Protein AF-A0A951K794-F1 (afdb_monomer_lite)

Radius of gyration: 13.42 Å; chains: 1; bounding box: 31×30×39 Å

Foldseek 3Di:
DDWAWADAPNHIDTHDLVNLCVQQDDPPSVLLVLLRVVRVVVQCVQCVPDHYHLQQKAKEAQDPGPSVVSNNCVRRVCVVNVRYYYDPDDDPDDADDDVVGGSKMWMHGDPDIDIDGDDPPPPD

Sequence (124 aa):
MTTLVVLDQGESISISFDDLLKYHGRSSIAGVAHAFKAMERAFPLLSPGGPPERYDITVESGFPGGGARDAFEMVTRAVTGDRYRLASEPARVEAPEAPGGHFFFRLGYRETVVELVARAGLVP

Structure (mmCIF, N/CA/C/O backbone):
data_AF-A0A951K794-F1
#
_entry.id   AF-A0A951K794-F1
#
loop_
_atom_site.group_PDB
_atom_site.id
_atom_site.type_symbol
_atom_site.label_atom_id
_atom_site.label_alt_id
_atom_site.label_comp_id
_atom_site.label_asym_id
_atom_site.label_entity_id
_atom_site.label_seq_id
_atom_site.pdbx_PDB_ins_code
_atom_site.Cartn_x
_atom_site.Cartn_y
_atom_site.Cartn_z
_atom_site.occupancy
_atom_site.B_iso_or_equiv
_atom_site.auth_seq_id
_atom_site.auth_comp_id
_atom_site.auth_asym_id
_atom_site.auth_atom_id
_atom_site.pdbx_PDB_model_num
ATOM 1 N N . MET A 1 1 ? -13.416 15.155 -2.980 1.00 61.69 1 MET A N 1
ATOM 2 C CA . MET A 1 1 ? -12.192 14.404 -3.341 1.00 61.69 1 MET A CA 1
ATOM 3 C C . MET A 1 1 ? -12.287 13.032 -2.693 1.00 61.69 1 MET A C 1
ATOM 5 O O . MET A 1 1 ? -12.785 12.968 -1.577 1.00 61.69 1 MET A O 1
ATOM 9 N N . THR A 1 2 ? -11.902 11.960 -3.386 1.00 90.06 2 THR A N 1
ATOM 10 C CA . THR A 1 2 ? -11.978 10.588 -2.849 1.00 90.06 2 THR A CA 1
ATOM 11 C C . THR A 1 2 ? -10.864 10.353 -1.830 1.00 90.06 2 THR A C 1
ATOM 13 O O . THR A 1 2 ? -9.732 10.779 -2.058 1.00 90.06 2 THR A O 1
ATOM 16 N N . THR A 1 3 ? -11.172 9.673 -0.727 1.00 97.06 3 THR A N 1
ATOM 17 C CA . THR A 1 3 ? -10.205 9.266 0.300 1.00 97.06 3 THR A CA 1
ATOM 18 C C . THR A 1 3 ? -10.259 7.758 0.515 1.00 97.06 3 THR A C 1
ATOM 20 O O . THR A 1 3 ? -11.274 7.113 0.247 1.00 97.06 3 THR A O 1
ATOM 23 N N . LEU A 1 4 ? -9.150 7.194 0.987 1.00 98.44 4 LEU A N 1
ATOM 24 C CA . LEU A 1 4 ? -9.097 5.839 1.521 1.00 98.44 4 LEU A CA 1
ATOM 25 C C . LEU A 1 4 ? -9.452 5.904 3.002 1.00 98.44 4 LEU A C 1
ATOM 27 O O . LEU A 1 4 ? -8.898 6.733 3.723 1.00 98.44 4 LEU A O 1
ATOM 31 N N . VAL A 1 5 ? -10.355 5.037 3.447 1.00 98.56 5 VAL A N 1
ATOM 32 C CA . VAL A 1 5 ? -10.723 4.931 4.859 1.00 98.56 5 VAL A CA 1
ATOM 33 C C . VAL A 1 5 ? -10.253 3.581 5.380 1.00 98.56 5 VAL A C 1
ATOM 35 O O . VAL A 1 5 ? -10.514 2.554 4.751 1.00 98.56 5 VAL A O 1
ATOM 38 N N . VAL A 1 6 ? -9.560 3.598 6.514 1.00 98.75 6 VAL A N 1
ATOM 39 C CA . VAL A 1 6 ? -9.125 2.418 7.273 1.00 98.75 6 VAL A CA 1
ATOM 40 C C . VAL A 1 6 ? -9.419 2.640 8.751 1.00 98.75 6 VAL A C 1
ATOM 42 O O . VAL A 1 6 ? -9.573 3.783 9.186 1.00 98.75 6 VAL A O 1
ATOM 45 N N . LEU A 1 7 ? -9.480 1.557 9.517 1.00 98.81 7 LEU A N 1
ATOM 46 C CA . LEU A 1 7 ? -9.479 1.628 10.972 1.00 98.81 7 LEU A CA 1
ATOM 47 C C . LEU A 1 7 ? -8.039 1.566 11.499 1.00 98.81 7 LEU A C 1
ATOM 49 O O . LEU A 1 7 ? -7.164 0.940 10.892 1.00 98.81 7 LEU A O 1
ATOM 53 N N . ASP A 1 8 ? -7.803 2.257 12.607 1.00 98.31 8 ASP A N 1
ATOM 54 C CA . ASP A 1 8 ? -6.616 2.163 13.450 1.00 98.31 8 ASP A CA 1
ATOM 55 C C . ASP A 1 8 ? -7.104 1.899 14.875 1.00 98.31 8 ASP A C 1
ATOM 57 O O . ASP A 1 8 ? -7.498 2.825 15.583 1.00 98.31 8 ASP A O 1
ATOM 61 N N . GLN A 1 9 ? -7.146 0.621 15.263 1.00 97.38 9 GLN A N 1
ATOM 62 C CA . GLN A 1 9 ? -7.642 0.192 16.579 1.00 97.38 9 GLN A CA 1
ATOM 63 C C . GLN A 1 9 ? -9.096 0.634 16.833 1.00 97.38 9 GLN A C 1
ATOM 65 O O . GLN A 1 9 ? -9.440 1.155 17.892 1.00 97.38 9 GLN A O 1
ATOM 70 N N . GLY A 1 10 ? -9.956 0.431 15.838 1.00 98.00 10 GLY A N 1
ATOM 71 C CA . GLY A 1 10 ? -11.374 0.783 15.855 1.00 98.00 10 GLY A CA 1
ATOM 72 C C . GLY A 1 10 ? -11.679 2.226 15.450 1.00 98.00 10 GLY A C 1
ATOM 73 O O . GLY A 1 10 ? -12.826 2.517 15.113 1.00 98.00 10 GLY A O 1
ATOM 74 N N . GLU A 1 11 ? -10.683 3.113 15.414 1.00 98.38 11 GLU A N 1
ATOM 75 C CA . GLU A 1 11 ? -10.871 4.519 15.052 1.00 98.38 11 GLU A CA 1
ATOM 76 C C . GLU A 1 11 ? -10.680 4.749 13.552 1.00 98.38 11 GLU A C 1
ATOM 78 O O . GLU A 1 11 ? -9.714 4.291 12.943 1.00 98.38 11 GLU A O 1
ATOM 83 N N . SER A 1 12 ? -11.600 5.485 12.933 1.00 98.19 12 SER A N 1
ATOM 84 C CA . SER A 1 12 ? -11.572 5.726 11.489 1.00 98.19 12 SER A CA 1
ATOM 85 C C . SER A 1 12 ? -10.551 6.801 11.109 1.00 98.19 12 SER A C 1
ATOM 87 O O . SER A 1 12 ? -10.643 7.945 11.555 1.00 98.19 12 SER A O 1
ATOM 89 N N . ILE A 1 13 ? -9.658 6.480 10.172 1.00 98.06 13 ILE A N 1
ATOM 90 C CA . ILE A 1 13 ? -8.721 7.425 9.555 1.00 98.06 13 ILE A CA 1
ATOM 91 C C . ILE A 1 13 ? -9.045 7.556 8.066 1.00 98.06 13 ILE A C 1
ATOM 93 O O . ILE A 1 13 ? -9.135 6.566 7.344 1.00 98.06 13 ILE A O 1
ATOM 97 N N . SER A 1 14 ? -9.188 8.797 7.599 1.00 98.38 14 SER A N 1
ATOM 98 C CA . SER A 1 14 ? -9.390 9.134 6.187 1.00 98.38 14 SER A CA 1
ATOM 99 C C . SER A 1 14 ? -8.101 9.711 5.602 1.00 98.38 14 SER A C 1
ATOM 101 O O . SER A 1 14 ? -7.574 10.692 6.123 1.00 98.38 14 SER A O 1
ATOM 103 N N . ILE A 1 15 ? -7.599 9.110 4.523 1.00 98.62 15 ILE A N 1
ATOM 104 C CA . ILE A 1 15 ? -6.319 9.453 3.893 1.00 98.62 15 ILE A CA 1
ATOM 105 C C . ILE A 1 15 ? -6.572 9.851 2.441 1.00 98.62 15 ILE A C 1
ATOM 107 O O . ILE A 1 15 ? -7.089 9.064 1.641 1.00 98.62 15 ILE A O 1
ATOM 111 N N . SER A 1 16 ? -6.221 11.085 2.085 1.00 98.25 16 SER A N 1
ATOM 112 C CA . SER A 1 16 ? -6.330 11.568 0.708 1.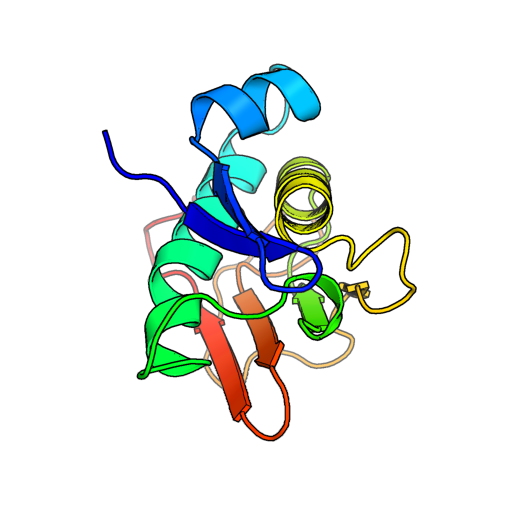00 98.25 16 SER A CA 1
ATOM 113 C C . SER A 1 16 ? -5.086 11.237 -0.117 1.00 98.25 16 SER A C 1
ATOM 115 O O . SER A 1 16 ? -4.022 10.924 0.415 1.00 98.25 16 SER A O 1
ATOM 117 N N . PHE A 1 17 ? -5.201 11.357 -1.441 1.00 97.62 17 PHE A N 1
ATOM 118 C CA . PHE A 1 17 ? -4.036 11.261 -2.321 1.00 97.62 17 PHE A CA 1
ATOM 119 C C . PHE A 1 17 ? -2.983 12.337 -2.007 1.00 97.62 17 PHE A C 1
ATOM 121 O O . PHE A 1 17 ? -1.792 12.041 -2.011 1.00 97.62 17 PHE A O 1
ATOM 128 N N . ASP A 1 18 ? -3.404 13.556 -1.655 1.00 97.38 18 ASP A N 1
ATOM 129 C CA . ASP A 1 18 ? -2.481 14.630 -1.275 1.00 97.38 18 ASP A CA 1
ATOM 130 C C . ASP A 1 18 ? -1.717 14.300 0.011 1.00 97.38 18 ASP A C 1
ATOM 132 O O . ASP A 1 18 ? -0.553 14.672 0.148 1.00 97.38 18 ASP A O 1
ATOM 136 N N . ASP A 1 19 ? -2.331 13.568 0.943 1.00 98.31 19 ASP A N 1
ATOM 137 C CA . ASP A 1 19 ? -1.642 13.106 2.149 1.00 98.31 19 ASP A CA 1
ATOM 138 C C . ASP A 1 19 ? -0.573 12.061 1.813 1.00 98.31 19 ASP A C 1
ATOM 140 O O . ASP A 1 19 ? 0.538 12.146 2.340 1.00 98.31 19 ASP A O 1
ATOM 144 N N . LEU A 1 20 ? -0.844 11.160 0.858 1.00 98.25 20 LEU A N 1
ATOM 145 C CA . LEU A 1 20 ? 0.175 10.240 0.340 1.00 98.25 20 LEU A CA 1
ATOM 146 C C . LEU A 1 20 ? 1.341 10.987 -0.318 1.00 98.25 20 LEU A C 1
ATOM 148 O O . LEU A 1 20 ? 2.498 10.621 -0.119 1.00 98.25 20 LEU A O 1
ATOM 152 N N . LEU A 1 21 ? 1.059 12.056 -1.072 1.00 97.50 21 LEU A N 1
ATOM 153 C CA . LEU A 1 21 ? 2.101 12.890 -1.676 1.00 97.50 21 LEU A CA 1
ATOM 154 C C . LEU A 1 21 ? 2.939 13.629 -0.627 1.00 97.50 21 LEU A C 1
ATOM 156 O O . LEU A 1 21 ? 4.144 13.785 -0.820 1.00 97.50 21 LEU A O 1
ATOM 160 N N . LYS A 1 22 ? 2.333 14.074 0.483 1.00 97.81 22 LYS A N 1
ATOM 161 C CA . LYS A 1 22 ? 3.072 14.684 1.603 1.00 97.81 22 LYS A CA 1
ATOM 162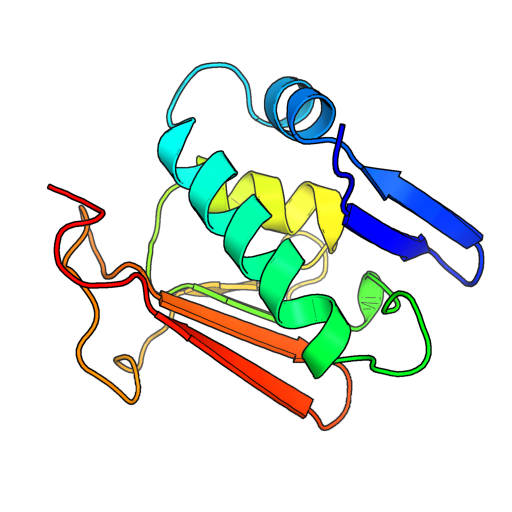 C C . LYS A 1 22 ? 4.016 13.683 2.270 1.00 97.81 22 LYS A C 1
ATOM 164 O O . LYS A 1 22 ? 5.108 14.078 2.659 1.00 97.81 22 LYS A O 1
ATOM 169 N N . TYR A 1 23 ? 3.605 12.421 2.396 1.00 98.31 23 TYR A N 1
ATOM 170 C CA . TYR A 1 23 ? 4.432 11.364 2.984 1.00 98.31 23 TYR A CA 1
ATOM 171 C C . TYR A 1 23 ? 5.560 10.909 2.049 1.00 98.31 23 TYR A C 1
ATOM 173 O O . TYR A 1 23 ? 6.707 10.830 2.476 1.00 98.31 23 TYR A O 1
ATOM 181 N N . HIS A 1 24 ? 5.253 10.646 0.775 1.00 97.94 24 HIS A N 1
ATOM 182 C CA . HIS A 1 24 ? 6.225 10.119 -0.189 1.00 97.94 24 HIS A CA 1
ATOM 183 C C . HIS A 1 24 ? 7.190 11.186 -0.732 1.00 97.94 24 HIS A C 1
ATOM 185 O O . HIS A 1 24 ? 8.378 10.935 -0.928 1.00 97.94 24 HIS A O 1
ATOM 191 N N . GLY A 1 25 ? 6.677 12.385 -1.017 1.00 94.81 25 GLY A N 1
ATOM 192 C CA . GLY A 1 25 ? 7.375 13.403 -1.795 1.00 94.81 25 GLY A CA 1
ATOM 193 C C . GLY A 1 25 ? 6.975 13.412 -3.277 1.00 94.81 25 GLY A C 1
ATOM 194 O O . GLY A 1 25 ? 5.964 12.846 -3.689 1.00 94.81 25 GLY A O 1
ATOM 195 N N . ARG A 1 26 ? 7.745 14.146 -4.094 1.00 89.50 26 ARG A N 1
ATOM 196 C CA . ARG A 1 26 ? 7.356 14.508 -5.476 1.00 89.50 26 ARG A CA 1
ATOM 197 C C . ARG A 1 26 ? 7.977 13.644 -6.577 1.00 89.50 26 ARG A C 1
ATOM 199 O O . ARG A 1 26 ? 7.704 13.885 -7.751 1.00 89.50 26 ARG A O 1
ATOM 206 N N . SER A 1 27 ? 8.822 12.677 -6.237 1.00 90.00 27 SER A N 1
ATOM 207 C CA . SER A 1 27 ? 9.320 11.682 -7.193 1.00 90.00 27 SER A CA 1
ATOM 208 C C . SER A 1 27 ? 8.336 10.512 -7.292 1.00 90.00 27 SER A C 1
ATOM 210 O O . SER A 1 27 ? 7.434 10.395 -6.475 1.00 90.00 27 SER A O 1
ATOM 212 N N . SER A 1 28 ? 8.453 9.680 -8.333 1.00 86.12 28 SER A N 1
ATOM 213 C CA . SER A 1 28 ? 7.742 8.390 -8.444 1.00 86.12 28 SER A CA 1
ATOM 214 C C . SER A 1 28 ? 6.223 8.414 -8.169 1.00 86.12 28 SER A C 1
ATOM 216 O O . SER A 1 28 ? 5.640 7.399 -7.782 1.00 86.12 28 SER A O 1
ATOM 218 N N . ILE A 1 29 ? 5.560 9.546 -8.440 1.00 94.06 29 ILE A N 1
ATOM 219 C CA . ILE A 1 29 ? 4.133 9.789 -8.152 1.00 94.06 29 ILE A CA 1
ATOM 220 C C . ILE A 1 29 ? 3.226 8.764 -8.842 1.00 94.06 29 ILE A C 1
ATOM 222 O O . ILE A 1 29 ? 2.182 8.394 -8.306 1.00 94.06 29 ILE A O 1
ATOM 226 N N . ALA A 1 30 ? 3.639 8.254 -10.005 1.00 92.06 30 ALA A N 1
ATOM 227 C CA . ALA A 1 30 ? 2.922 7.187 -10.690 1.00 92.06 30 ALA A CA 1
ATOM 228 C C . ALA A 1 30 ? 2.742 5.950 -9.790 1.00 92.06 30 ALA A C 1
ATOM 230 O O . ALA A 1 30 ? 1.652 5.385 -9.756 1.00 92.06 30 ALA A O 1
ATOM 231 N N . GLY A 1 31 ? 3.757 5.564 -9.008 1.00 94.81 31 GLY A N 1
ATOM 232 C CA . GLY A 1 31 ? 3.654 4.453 -8.057 1.00 94.81 31 GLY A CA 1
ATOM 233 C C . GLY A 1 31 ? 2.645 4.727 -6.941 1.00 94.81 31 GLY A C 1
ATOM 234 O O . GLY A 1 31 ? 1.823 3.864 -6.636 1.00 94.81 31 GLY A O 1
ATOM 235 N N . VAL A 1 32 ? 2.643 5.953 -6.402 1.00 97.50 32 VAL A N 1
ATOM 236 C CA . VAL A 1 32 ? 1.666 6.398 -5.391 1.00 97.50 32 VAL A CA 1
ATOM 237 C C . VAL A 1 32 ? 0.243 6.293 -5.945 1.00 97.50 32 VAL A C 1
ATOM 239 O O . VAL A 1 32 ? -0.650 5.762 -5.287 1.00 97.50 32 VAL A O 1
ATOM 242 N N . ALA A 1 33 ? 0.030 6.750 -7.183 1.00 95.88 33 ALA A N 1
ATOM 243 C CA . ALA A 1 33 ? -1.276 6.711 -7.838 1.00 95.88 33 ALA A CA 1
ATOM 244 C C . ALA A 1 33 ? -1.775 5.276 -8.066 1.00 95.88 33 ALA A C 1
ATOM 246 O O . ALA A 1 33 ? -2.947 4.990 -7.813 1.00 95.88 33 ALA A O 1
ATOM 247 N N . HIS A 1 34 ? -0.893 4.364 -8.489 1.00 96.31 34 HIS A N 1
ATOM 248 C CA . HIS A 1 34 ? -1.241 2.955 -8.677 1.00 96.31 34 HIS A CA 1
ATOM 249 C C . HIS A 1 34 ? -1.626 2.282 -7.357 1.00 96.31 34 HIS A C 1
ATOM 251 O O . HIS A 1 34 ? -2.662 1.625 -7.300 1.00 96.31 34 HIS A O 1
ATOM 257 N N . ALA A 1 35 ? -0.858 2.493 -6.286 1.00 97.88 35 ALA A N 1
ATOM 258 C CA . ALA A 1 35 ? -1.183 1.944 -4.971 1.00 97.88 35 ALA A CA 1
ATOM 259 C C . ALA A 1 35 ? -2.481 2.540 -4.395 1.00 97.88 35 ALA A C 1
ATOM 261 O O . ALA A 1 35 ? -3.321 1.798 -3.885 1.00 97.88 35 ALA A O 1
ATOM 262 N N . PHE A 1 36 ? -2.704 3.853 -4.544 1.00 98.19 36 PHE A N 1
ATOM 263 C CA . PHE A 1 36 ? -3.960 4.497 -4.144 1.00 98.19 36 PHE A CA 1
ATOM 264 C C . PHE A 1 36 ? -5.161 3.861 -4.852 1.00 98.19 36 PHE A C 1
ATOM 266 O O . PHE A 1 36 ? -6.139 3.489 -4.206 1.00 98.19 36 PHE A O 1
ATOM 273 N N . LYS A 1 37 ? -5.079 3.683 -6.177 1.00 97.81 37 LYS A N 1
ATOM 274 C CA . LYS A 1 37 ? -6.152 3.053 -6.955 1.00 97.81 37 LYS A CA 1
ATOM 275 C C . LYS A 1 37 ? -6.308 1.566 -6.662 1.00 97.81 37 LYS A C 1
ATOM 277 O O . LYS A 1 37 ? -7.438 1.088 -6.650 1.00 97.81 37 LYS A O 1
ATOM 282 N N . ALA A 1 38 ? -5.223 0.853 -6.371 1.00 98.00 38 ALA A N 1
ATOM 283 C CA . ALA A 1 38 ? -5.296 -0.531 -5.926 1.00 98.00 38 ALA A CA 1
ATOM 284 C C . ALA A 1 38 ? -6.097 -0.642 -4.618 1.00 98.00 38 ALA A C 1
ATOM 286 O O . ALA A 1 38 ? -7.060 -1.400 -4.564 1.00 98.00 38 ALA A O 1
ATOM 287 N N . MET A 1 39 ? -5.777 0.172 -3.607 1.00 98.56 39 MET A N 1
ATOM 288 C CA . MET A 1 39 ? -6.498 0.195 -2.326 1.00 98.56 39 MET A CA 1
ATOM 289 C C . MET A 1 3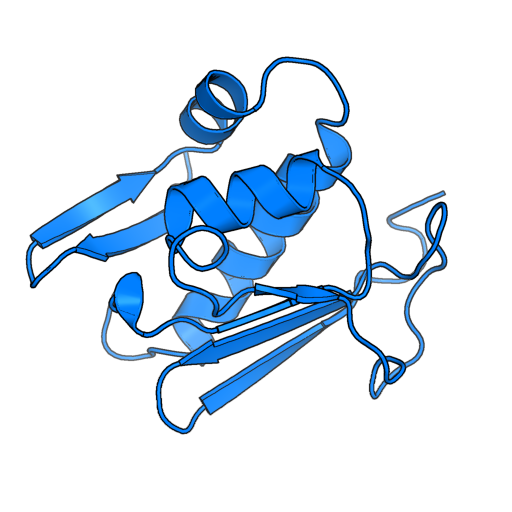9 ? -7.958 0.644 -2.475 1.00 98.56 39 MET A C 1
ATOM 291 O O . MET A 1 39 ? -8.847 -0.001 -1.924 1.00 98.56 39 MET A O 1
ATOM 295 N N . GLU A 1 40 ? -8.222 1.680 -3.283 1.00 98.19 40 GLU A N 1
ATOM 296 C CA . GLU A 1 40 ? -9.580 2.179 -3.573 1.00 98.19 40 GLU A CA 1
ATOM 297 C C . GLU A 1 40 ? -10.488 1.064 -4.118 1.00 98.19 40 GLU A C 1
ATOM 299 O O . GLU A 1 40 ? -11.677 1.016 -3.811 1.00 98.19 40 GLU A O 1
ATOM 304 N N . ARG A 1 41 ? -9.928 0.150 -4.920 1.00 98.00 41 ARG A N 1
ATOM 305 C CA . ARG A 1 41 ? -10.658 -0.988 -5.492 1.00 98.00 41 ARG A CA 1
ATOM 306 C C . ARG A 1 41 ? -10.656 -2.225 -4.599 1.00 98.00 41 ARG A C 1
ATOM 308 O O . ARG A 1 41 ? -11.636 -2.963 -4.613 1.00 98.00 41 ARG A O 1
ATOM 315 N N . ALA A 1 42 ? -9.590 -2.454 -3.839 1.00 98.38 42 ALA A N 1
ATOM 316 C CA . ALA A 1 42 ? -9.437 -3.640 -3.005 1.00 98.38 42 ALA A CA 1
ATOM 317 C C . ALA A 1 42 ? -10.283 -3.583 -1.732 1.00 98.38 42 ALA A C 1
ATOM 319 O O . ALA A 1 42 ? -10.898 -4.581 -1.373 1.00 98.38 42 ALA A O 1
ATOM 320 N N . PHE A 1 43 ? -10.329 -2.440 -1.040 1.00 98.50 43 PHE A N 1
ATOM 321 C CA . PHE A 1 43 ? -10.933 -2.364 0.296 1.00 98.50 43 PHE A CA 1
ATOM 322 C C . PHE A 1 43 ? -12.408 -2.786 0.338 1.00 98.50 43 PHE A C 1
ATOM 324 O O . PHE A 1 43 ? -12.737 -3.590 1.208 1.00 98.50 43 PHE A O 1
ATOM 331 N N . PRO A 1 44 ? -13.280 -2.381 -0.608 1.00 97.94 44 PRO A N 1
ATOM 332 C CA . PRO A 1 44 ? -14.668 -2.851 -0.621 1.00 97.94 44 PRO A CA 1
ATOM 333 C C . PRO A 1 44 ? -14.817 -4.360 -0.866 1.00 97.94 44 PRO A C 1
ATOM 335 O O . PRO A 1 44 ? -15.819 -4.949 -0.476 1.00 97.94 44 PRO A O 1
ATOM 338 N N . LEU A 1 45 ? -13.837 -4.988 -1.524 1.00 98.38 45 LEU A N 1
ATOM 339 C CA . LEU A 1 45 ? -13.824 -6.430 -1.788 1.00 98.38 45 LEU A CA 1
ATOM 340 C C . LEU A 1 45 ? -13.254 -7.213 -0.598 1.00 98.38 45 LEU A C 1
ATOM 342 O O . LEU A 1 45 ? -13.704 -8.317 -0.309 1.00 98.38 45 LEU A O 1
ATOM 346 N N . LEU A 1 46 ? -12.275 -6.632 0.096 1.00 98.38 46 LEU A N 1
ATOM 347 C CA . LEU A 1 46 ? -11.649 -7.203 1.287 1.00 98.38 46 LEU A CA 1
ATOM 348 C C . LEU A 1 46 ? -12.548 -7.106 2.521 1.00 98.38 46 LEU A C 1
ATOM 350 O O . LEU A 1 46 ? -12.606 -8.041 3.314 1.00 98.38 46 LEU A O 1
ATOM 354 N N . SER A 1 47 ? -13.249 -5.984 2.675 1.00 98.06 47 SER A N 1
ATOM 355 C CA . SER A 1 47 ? -14.115 -5.699 3.816 1.00 98.06 47 SER A CA 1
ATOM 356 C C . SER A 1 47 ? -15.433 -5.061 3.345 1.00 98.06 47 SER A C 1
ATOM 358 O O . SER A 1 47 ? -15.598 -3.842 3.391 1.00 98.06 47 SER A O 1
ATOM 360 N N . PRO A 1 48 ? -16.413 -5.866 2.890 1.00 96.38 48 PRO A N 1
ATOM 361 C CA . PRO A 1 48 ? -17.684 -5.350 2.365 1.00 96.38 48 PRO A CA 1
ATOM 362 C C . PRO A 1 48 ? -18.546 -4.610 3.401 1.00 96.38 48 PRO A C 1
ATOM 364 O O . PRO A 1 48 ? -19.423 -3.833 3.033 1.00 96.38 48 PRO A O 1
ATOM 367 N N . GLY A 1 49 ? -18.321 -4.865 4.695 1.00 95.19 49 GLY A N 1
ATOM 368 C CA . GLY A 1 49 ? -19.091 -4.284 5.800 1.00 95.19 49 GLY A CA 1
ATOM 369 C C . GLY A 1 49 ? -18.575 -2.937 6.314 1.00 95.19 49 GLY A C 1
ATOM 370 O O . GLY A 1 49 ? -19.217 -2.344 7.176 1.00 95.19 49 GLY A O 1
ATOM 371 N N . GLY A 1 50 ? -17.429 -2.454 5.825 1.00 96.94 50 GLY A N 1
ATOM 372 C CA . GLY A 1 50 ? -16.830 -1.201 6.285 1.00 96.94 50 GLY A CA 1
ATOM 373 C C . GLY A 1 50 ? -15.314 -1.141 6.079 1.00 96.94 50 GLY A C 1
ATOM 374 O O . GLY A 1 50 ? -14.733 -2.066 5.512 1.00 96.94 50 GLY A O 1
ATOM 375 N N . PRO A 1 51 ? -14.653 -0.066 6.534 1.00 98.25 51 PRO A N 1
ATOM 376 C CA . PRO A 1 51 ? -13.207 0.087 6.404 1.00 98.25 51 PRO A CA 1
ATOM 377 C C . PRO A 1 51 ? -12.434 -1.081 7.044 1.00 98.25 51 PRO A C 1
ATOM 379 O O . PRO A 1 51 ? -12.796 -1.509 8.141 1.00 98.25 51 PRO A O 1
ATOM 382 N N . PRO A 1 52 ? -11.375 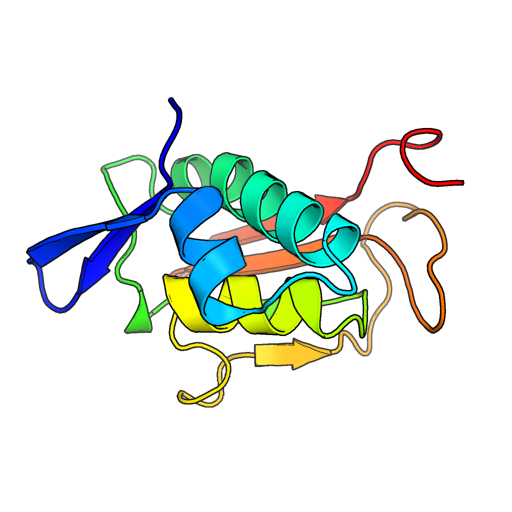-1.605 6.399 1.00 98.56 52 PRO A N 1
ATOM 383 C CA . PRO A 1 52 ? -10.535 -2.636 7.001 1.00 98.56 52 PRO A CA 1
ATOM 384 C C . PRO A 1 52 ? -9.652 -2.062 8.120 1.00 98.56 52 PRO A C 1
ATOM 386 O O . PRO A 1 52 ? -9.238 -0.903 8.066 1.00 98.56 52 PRO A O 1
ATOM 389 N N . GLU A 1 53 ? -9.309 -2.899 9.101 1.00 98.62 53 GLU A N 1
ATOM 390 C CA . GLU A 1 53 ? -8.265 -2.600 10.092 1.00 98.62 53 GLU A CA 1
ATOM 391 C C . GLU A 1 53 ? -6.889 -2.588 9.437 1.00 98.62 53 GLU A C 1
ATOM 393 O O . GLU A 1 53 ? -6.457 -3.587 8.855 1.00 98.62 53 GLU A O 1
ATOM 398 N N . ARG A 1 54 ? -6.178 -1.461 9.536 1.00 98.56 54 ARG A N 1
ATOM 399 C CA . ARG A 1 54 ? -4.922 -1.266 8.802 1.00 98.56 54 ARG A CA 1
ATOM 400 C C . ARG A 1 54 ? -3.854 -2.290 9.197 1.00 98.56 54 ARG A C 1
ATOM 402 O O . ARG A 1 54 ? -3.130 -2.783 8.333 1.00 98.56 54 ARG A O 1
ATOM 409 N N . TYR A 1 55 ? -3.796 -2.662 10.477 1.00 98.31 55 TYR A N 1
ATOM 410 C CA . TYR A 1 55 ? -2.797 -3.596 11.011 1.00 98.31 55 TYR A CA 1
ATOM 411 C C . TYR A 1 55 ? -3.022 -5.060 10.615 1.00 98.31 55 TYR A C 1
ATOM 413 O O . TYR A 1 55 ? -2.115 -5.871 10.784 1.00 98.31 55 TYR A O 1
ATOM 421 N N . ASP A 1 56 ? -4.162 -5.377 10.002 1.00 98.56 56 ASP A N 1
ATOM 422 C CA . ASP A 1 56 ? -4.486 -6.729 9.535 1.00 98.56 56 ASP A CA 1
ATOM 423 C C . ASP A 1 56 ? -4.299 -6.889 8.014 1.00 98.56 56 ASP A C 1
ATOM 425 O O . ASP A 1 56 ? -4.479 -7.980 7.470 1.00 98.56 56 ASP A O 1
ATOM 429 N N . ILE A 1 57 ? -3.959 -5.811 7.295 1.00 98.81 57 ILE A N 1
ATOM 430 C CA . ILE A 1 57 ? -3.808 -5.834 5.833 1.00 98.81 57 ILE A CA 1
ATOM 431 C C . ILE A 1 57 ? -2.437 -6.393 5.438 1.00 98.81 57 ILE A C 1
ATOM 433 O O . ILE A 1 57 ? -1.406 -5.906 5.887 1.00 98.81 57 ILE A O 1
ATOM 437 N N . THR A 1 58 ? -2.381 -7.369 4.542 1.00 98.88 58 THR A N 1
ATOM 438 C CA . THR A 1 58 ? -1.114 -7.802 3.931 1.00 98.88 58 THR A CA 1
ATOM 439 C C . THR A 1 58 ? -0.982 -7.244 2.524 1.00 98.88 58 THR A C 1
ATOM 441 O O . THR A 1 58 ? -1.982 -7.001 1.847 1.00 98.88 58 THR A O 1
ATOM 444 N N . VAL A 1 59 ? 0.254 -7.012 2.085 1.00 98.81 59 VAL A N 1
ATOM 445 C CA . VAL A 1 59 ? 0.553 -6.489 0.750 1.00 98.81 59 VAL A CA 1
ATOM 446 C C . VAL A 1 59 ? 1.663 -7.314 0.115 1.00 98.81 59 VAL A C 1
ATOM 448 O O . VAL A 1 59 ? 2.754 -7.466 0.660 1.00 98.81 59 VAL A O 1
ATOM 451 N N . GLU A 1 60 ? 1.402 -7.805 -1.085 1.00 98.56 60 GLU A N 1
ATOM 452 C CA . GLU A 1 60 ? 2.411 -8.368 -1.967 1.00 98.56 60 GLU A CA 1
ATOM 453 C C . GLU A 1 60 ? 2.417 -7.572 -3.274 1.00 98.56 60 GLU A C 1
ATOM 455 O O . GLU A 1 60 ? 1.396 -7.464 -3.955 1.00 98.56 60 GLU A O 1
ATOM 460 N N . SER A 1 61 ? 3.557 -6.971 -3.605 1.00 98.25 61 SER A N 1
ATOM 461 C CA . SER A 1 61 ? 3.687 -6.083 -4.760 1.00 98.25 61 SER A CA 1
ATOM 462 C C . SER A 1 61 ? 4.488 -6.738 -5.876 1.00 98.25 61 SER A C 1
ATOM 464 O O . SER A 1 61 ? 5.650 -7.088 -5.677 1.00 98.25 61 SER A O 1
ATOM 466 N N . GLY A 1 62 ? 3.903 -6.834 -7.069 1.00 97.12 62 GLY A N 1
ATOM 467 C CA . GLY A 1 62 ? 4.634 -7.181 -8.289 1.00 97.12 62 GLY A CA 1
ATOM 468 C C . GLY A 1 62 ? 5.558 -6.066 -8.781 1.00 97.12 62 GLY A C 1
ATOM 469 O O . GLY A 1 62 ? 6.426 -6.305 -9.615 1.00 97.12 62 GLY A O 1
ATOM 470 N N . PHE A 1 63 ? 5.392 -4.848 -8.262 1.00 94.88 63 PHE A N 1
ATOM 471 C CA . PHE A 1 63 ? 6.137 -3.663 -8.669 1.00 94.88 63 PHE A CA 1
ATOM 472 C C . PHE A 1 63 ? 7.074 -3.185 -7.543 1.00 94.88 63 PHE A C 1
ATOM 474 O O . PHE A 1 63 ? 6.596 -2.898 -6.439 1.00 94.88 63 PHE A O 1
ATOM 481 N N . PRO A 1 64 ? 8.392 -3.029 -7.782 1.00 94.50 64 PRO A N 1
ATOM 482 C CA . PRO A 1 64 ? 9.342 -2.630 -6.737 1.00 94.50 64 PRO A CA 1
ATOM 483 C C . PRO A 1 64 ? 9.412 -1.111 -6.485 1.00 94.50 64 PRO A C 1
ATOM 485 O O . PRO A 1 64 ? 10.301 -0.645 -5.774 1.00 94.50 64 PRO A O 1
ATOM 488 N N . GLY A 1 65 ? 8.519 -0.305 -7.071 1.00 94.38 65 GLY A N 1
ATOM 489 C CA . GLY A 1 65 ? 8.610 1.154 -6.997 1.00 94.38 65 GLY A CA 1
ATOM 490 C C . GLY A 1 65 ? 8.339 1.738 -5.606 1.00 94.38 65 GLY A C 1
ATOM 491 O O . GLY A 1 65 ? 7.302 1.478 -4.994 1.00 94.38 65 GLY A O 1
ATOM 492 N N . GLY A 1 66 ? 9.235 2.624 -5.154 1.00 95.81 66 GLY A N 1
ATOM 493 C CA . GLY A 1 66 ? 9.165 3.269 -3.834 1.00 95.81 66 GLY A CA 1
ATOM 494 C C . GLY A 1 66 ? 7.863 4.031 -3.567 1.00 95.81 66 GLY A C 1
ATOM 495 O O . GLY A 1 66 ? 7.316 3.926 -2.479 1.00 95.81 66 GLY A O 1
ATOM 496 N N . GLY A 1 67 ? 7.295 4.710 -4.571 1.00 97.12 67 GLY A N 1
ATOM 497 C CA . GLY A 1 67 ? 6.016 5.416 -4.406 1.00 97.12 67 GLY A CA 1
ATOM 498 C C . GLY A 1 67 ? 4.837 4.496 -4.087 1.00 97.12 67 GLY A C 1
ATOM 499 O O . GLY A 1 67 ? 3.968 4.861 -3.300 1.00 97.12 67 GLY A O 1
ATOM 500 N N . ALA A 1 68 ? 4.819 3.283 -4.648 1.00 97.50 68 ALA A N 1
ATOM 501 C CA . ALA A 1 68 ? 3.798 2.298 -4.301 1.00 97.50 68 ALA A CA 1
ATOM 502 C C . ALA A 1 68 ? 4.013 1.778 -2.873 1.00 97.50 68 ALA A C 1
ATOM 504 O O . ALA A 1 68 ? 3.074 1.760 -2.079 1.00 97.50 68 ALA A O 1
ATOM 505 N N . ARG A 1 69 ? 5.261 1.426 -2.528 1.00 98.25 69 ARG A N 1
ATOM 506 C CA . ARG A 1 69 ? 5.648 0.986 -1.178 1.00 98.25 69 ARG A CA 1
ATOM 507 C C . ARG A 1 69 ? 5.240 2.000 -0.105 1.00 98.25 69 ARG A C 1
ATOM 509 O O . ARG A 1 69 ? 4.627 1.608 0.883 1.00 98.25 69 ARG A O 1
ATOM 516 N N . ASP A 1 70 ? 5.533 3.279 -0.313 1.00 98.62 70 ASP A N 1
ATOM 517 C CA . ASP A 1 70 ? 5.254 4.341 0.658 1.00 98.62 70 ASP A CA 1
ATOM 518 C C . ASP A 1 70 ? 3.753 4.609 0.807 1.00 98.62 70 ASP A C 1
ATOM 520 O O . ASP A 1 70 ? 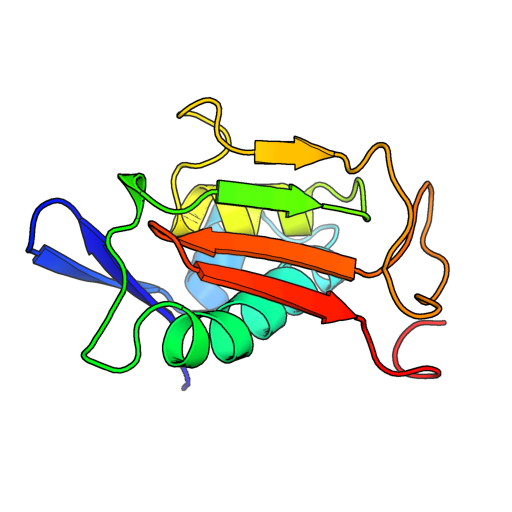3.264 4.813 1.917 1.00 98.62 70 ASP A O 1
ATOM 524 N N . ALA A 1 71 ? 2.996 4.540 -0.292 1.00 98.56 71 ALA A N 1
ATOM 525 C CA . ALA A 1 71 ? 1.541 4.629 -0.244 1.00 98.56 71 ALA A CA 1
ATOM 526 C C . ALA A 1 71 ? 0.923 3.471 0.557 1.00 98.56 71 ALA A C 1
ATOM 528 O O . ALA A 1 71 ? 0.058 3.701 1.405 1.00 98.56 71 ALA A O 1
ATOM 529 N N . PHE A 1 72 ? 1.384 2.236 0.329 1.00 98.75 72 PHE A N 1
ATOM 530 C CA . PHE A 1 72 ? 0.947 1.091 1.125 1.00 98.75 72 PHE A CA 1
ATOM 531 C C . PHE A 1 72 ? 1.350 1.239 2.591 1.00 98.75 72 PHE A C 1
ATOM 533 O O . PHE A 1 72 ? 0.515 0.998 3.460 1.00 98.75 72 PHE A O 1
ATOM 540 N N . GLU A 1 73 ? 2.575 1.672 2.889 1.00 98.81 73 GLU A N 1
ATOM 541 C CA . GLU A 1 73 ? 3.019 1.891 4.269 1.00 98.81 73 GLU A CA 1
ATOM 542 C C . GLU A 1 73 ? 2.153 2.926 4.989 1.00 98.81 73 GLU A C 1
ATOM 544 O O . GLU A 1 73 ? 1.625 2.641 6.067 1.00 98.81 73 GLU A O 1
ATOM 549 N N . MET A 1 74 ? 1.946 4.100 4.385 1.00 98.62 74 MET A N 1
ATOM 550 C CA . MET A 1 74 ? 1.185 5.174 5.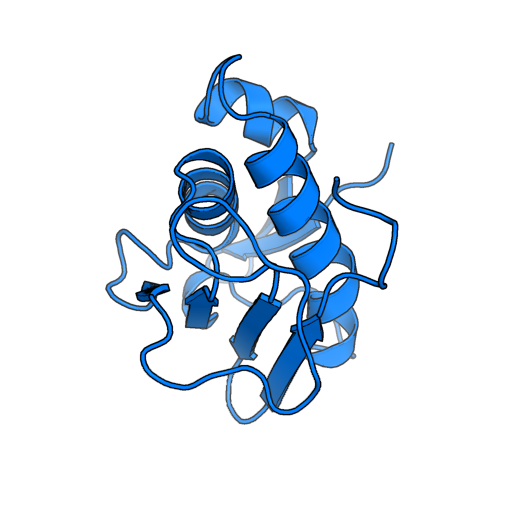016 1.00 98.62 74 MET A CA 1
ATOM 551 C C . MET A 1 74 ? -0.236 4.732 5.377 1.00 98.62 74 MET A C 1
ATOM 553 O O . MET A 1 74 ? -0.715 5.048 6.465 1.00 98.62 74 MET A O 1
ATOM 557 N N . VAL A 1 75 ? -0.902 3.974 4.504 1.00 98.81 75 VAL A N 1
ATOM 558 C CA . VAL A 1 75 ? -2.282 3.530 4.740 1.00 98.81 75 VAL A CA 1
ATOM 559 C C . VAL A 1 75 ? -2.330 2.316 5.672 1.00 98.81 75 VAL A C 1
ATOM 561 O O . VAL A 1 75 ? -3.096 2.306 6.631 1.00 98.81 75 VAL A O 1
ATOM 564 N N . THR A 1 76 ? -1.476 1.313 5.460 1.00 98.75 76 THR A N 1
ATOM 565 C CA . THR A 1 76 ? -1.650 -0.038 6.035 1.00 98.75 76 THR A CA 1
ATOM 566 C C . THR A 1 76 ? -0.647 -0.411 7.134 1.00 98.75 76 THR A C 1
ATOM 568 O O . THR A 1 76 ? -0.825 -1.415 7.822 1.00 98.75 76 THR A O 1
ATOM 571 N N . ARG A 1 77 ? 0.443 0.349 7.313 1.00 98.62 77 ARG A N 1
ATOM 572 C CA . ARG A 1 77 ? 1.585 -0.045 8.170 1.00 98.62 77 ARG A CA 1
ATOM 573 C C . ARG A 1 77 ? 2.184 -1.407 7.813 1.00 98.62 77 ARG A C 1
ATOM 575 O O . ARG A 1 77 ? 2.793 -2.059 8.660 1.00 98.62 77 ARG A O 1
ATOM 582 N N . ALA A 1 78 ? 1.953 -1.902 6.597 1.00 98.69 78 ALA A N 1
ATOM 583 C CA . ALA A 1 78 ? 2.388 -3.239 6.224 1.00 98.69 78 ALA A CA 1
ATOM 584 C C . ALA A 1 78 ? 3.914 -3.337 6.101 1.00 98.69 78 ALA A C 1
ATOM 586 O O . ALA A 1 78 ? 4.456 -4.410 6.331 1.00 98.69 78 ALA A O 1
ATOM 587 N N . VAL A 1 79 ? 4.630 -2.253 5.781 1.00 98.56 79 VAL A N 1
ATOM 588 C CA . VAL A 1 79 ? 6.097 -2.295 5.677 1.00 98.56 79 VAL A CA 1
ATOM 589 C C . VAL A 1 79 ? 6.714 -2.344 7.067 1.00 98.56 79 VAL A C 1
ATOM 591 O O . VAL A 1 79 ? 7.522 -3.224 7.346 1.00 98.56 79 VAL A O 1
ATOM 594 N N . THR A 1 80 ? 6.321 -1.427 7.951 1.00 98.44 80 THR A N 1
ATOM 595 C CA . THR A 1 80 ? 6.829 -1.406 9.333 1.00 98.44 80 THR A CA 1
ATOM 596 C C . THR A 1 80 ? 6.344 -2.594 10.162 1.00 98.44 80 THR A C 1
ATOM 598 O O . THR A 1 80 ? 7.044 -3.022 11.074 1.00 98.44 80 THR A O 1
ATOM 601 N N . GLY A 1 81 ? 5.177 -3.148 9.831 1.00 98.12 81 GLY A N 1
ATOM 602 C CA . GLY A 1 81 ? 4.592 -4.319 10.478 1.00 98.12 81 GLY A CA 1
ATOM 603 C C . GLY A 1 81 ? 4.913 -5.664 9.822 1.00 98.12 81 GLY A C 1
ATOM 604 O O . GLY A 1 81 ? 4.150 -6.593 10.056 1.00 98.12 81 GLY A O 1
ATOM 605 N N . ASP A 1 82 ? 5.951 -5.759 8.982 1.00 98.50 82 ASP A N 1
ATOM 606 C CA . ASP A 1 82 ? 6.429 -7.007 8.346 1.00 98.50 82 ASP A CA 1
ATOM 607 C C . ASP A 1 82 ? 5.349 -7.817 7.586 1.00 98.50 82 ASP A C 1
ATOM 609 O O . ASP A 1 82 ? 5.316 -9.044 7.562 1.00 98.50 82 ASP A O 1
ATOM 613 N N . ARG A 1 83 ? 4.418 -7.104 6.948 1.00 98.62 83 ARG A N 1
ATOM 614 C CA . ARG A 1 83 ? 3.302 -7.635 6.140 1.00 98.62 83 ARG A CA 1
ATOM 615 C C . ARG A 1 83 ? 3.361 -7.181 4.679 1.00 98.62 83 ARG A C 1
ATOM 617 O O . ARG A 1 83 ? 2.418 -7.427 3.925 1.00 98.62 83 ARG A O 1
ATOM 624 N N . TYR A 1 84 ? 4.437 -6.504 4.281 1.00 98.75 84 TYR A N 1
ATOM 625 C CA . TYR A 1 84 ? 4.717 -6.086 2.911 1.00 98.75 84 TYR A CA 1
ATOM 626 C C . TYR A 1 84 ? 5.859 -6.920 2.334 1.00 98.75 84 TYR A C 1
ATOM 628 O O . TYR A 1 84 ? 6.950 -6.957 2.900 1.00 98.75 84 TYR A O 1
ATOM 636 N N . ARG A 1 85 ? 5.654 -7.508 1.156 1.00 98.38 85 ARG A N 1
ATOM 637 C CA . ARG A 1 85 ? 6.708 -8.204 0.405 1.00 98.38 85 ARG A CA 1
ATOM 638 C C . ARG A 1 85 ? 6.624 -7.918 -1.087 1.00 98.38 85 ARG A C 1
ATOM 640 O O . ARG A 1 85 ? 5.571 -7.551 -1.604 1.00 98.38 85 ARG A O 1
ATOM 647 N N . LEU A 1 86 ? 7.740 -8.085 -1.788 1.00 98.00 86 LEU A N 1
ATOM 648 C CA . LEU A 1 86 ? 7.708 -8.170 -3.247 1.00 98.00 86 LEU A CA 1
ATOM 649 C C . LEU A 1 86 ? 7.221 -9.560 -3.654 1.00 98.00 86 LEU A C 1
ATOM 651 O O . LEU A 1 86 ? 7.513 -10.544 -2.973 1.00 98.00 86 LEU A O 1
ATOM 655 N N . ALA A 1 87 ? 6.460 -9.625 -4.740 1.00 96.50 87 ALA A N 1
ATOM 656 C CA . ALA A 1 87 ? 5.960 -10.880 -5.264 1.00 96.50 87 ALA A CA 1
ATOM 657 C C . ALA A 1 87 ? 7.113 -11.706 -5.840 1.00 96.50 87 ALA A C 1
ATOM 659 O O . ALA A 1 87 ? 7.861 -11.217 -6.685 1.00 96.50 87 ALA A O 1
ATOM 660 N N . SER A 1 88 ? 7.246 -12.953 -5.391 1.00 92.38 88 SER A N 1
ATOM 661 C CA . SER A 1 88 ? 8.123 -13.936 -6.039 1.00 92.38 88 SER A CA 1
ATOM 662 C C . SER A 1 88 ? 7.422 -14.631 -7.205 1.00 92.38 88 SER A C 1
ATOM 664 O O . SER A 1 88 ? 8.073 -15.019 -8.168 1.00 92.38 88 SER A O 1
ATOM 666 N N . GLU A 1 89 ? 6.094 -14.752 -7.121 1.00 93.81 89 GLU A N 1
ATOM 667 C CA . GLU A 1 89 ? 5.256 -15.399 -8.128 1.00 93.81 89 GLU A CA 1
ATOM 668 C C . GLU A 1 89 ? 4.570 -14.369 -9.035 1.00 93.81 89 GLU A C 1
ATOM 670 O O . GLU A 1 89 ? 4.075 -13.348 -8.529 1.00 93.81 89 GLU A O 1
ATOM 675 N N . PRO A 1 90 ? 4.449 -14.647 -10.347 1.00 92.25 90 PRO A N 1
ATOM 676 C CA . PRO A 1 90 ? 3.757 -13.771 -11.288 1.00 92.25 90 PRO A CA 1
ATOM 677 C C . PRO A 1 90 ? 2.268 -13.632 -10.947 1.00 92.25 90 PRO A C 1
ATOM 679 O O . PRO A 1 90 ? 1.706 -14.430 -10.194 1.00 92.25 90 PRO A O 1
ATOM 682 N N . ALA A 1 91 ? 1.613 -12.611 -11.503 1.00 94.19 91 ALA A N 1
ATOM 683 C CA . ALA A 1 91 ? 0.162 -12.446 -11.416 1.00 94.19 91 ALA A CA 1
ATOM 684 C C . ALA A 1 91 ? -0.588 -13.656 -12.008 1.00 94.19 91 ALA A C 1
ATOM 686 O O . ALA A 1 91 ? -0.082 -14.342 -12.896 1.00 94.19 91 ALA A O 1
ATOM 687 N N . ARG A 1 92 ? -1.818 -13.912 -11.537 1.00 91.88 92 ARG A N 1
ATOM 688 C CA . ARG A 1 92 ? -2.662 -15.002 -12.068 1.00 91.88 92 ARG A CA 1
ATOM 689 C C . ARG A 1 92 ? -3.140 -14.723 -13.489 1.00 91.88 92 ARG A C 1
ATOM 691 O O . ARG A 1 92 ? -3.487 -15.651 -14.212 1.00 91.88 92 ARG A O 1
ATOM 698 N N . VAL A 1 93 ? -3.191 -13.448 -13.861 1.00 92.25 93 VAL A N 1
ATOM 699 C CA . VAL A 1 93 ? -3.448 -12.977 -15.222 1.00 92.25 93 VAL A CA 1
ATOM 700 C C . VAL A 1 93 ? -2.282 -12.110 -15.676 1.00 92.25 93 VAL A C 1
ATOM 702 O O . VAL A 1 93 ? -1.593 -11.521 -14.845 1.00 92.25 93 VAL A O 1
ATOM 705 N N . GLU A 1 94 ? -2.063 -12.028 -16.985 1.00 91.25 94 GLU A N 1
ATOM 706 C CA . GLU A 1 94 ? -0.961 -11.255 -17.559 1.00 91.25 94 GLU A CA 1
ATOM 707 C C . GLU A 1 94 ? -0.993 -9.796 -17.078 1.00 91.25 94 GLU A C 1
ATOM 709 O O . GLU A 1 94 ? -1.999 -9.095 -17.223 1.00 91.25 94 GLU A O 1
ATOM 714 N N . ALA A 1 95 ? 0.113 -9.363 -16.470 1.00 92.25 95 ALA A N 1
ATOM 715 C CA . ALA A 1 95 ? 0.266 -8.038 -15.892 1.00 92.25 95 ALA A CA 1
ATOM 716 C C . ALA A 1 95 ? 1.248 -7.200 -16.723 1.00 92.25 95 ALA A C 1
ATOM 718 O O . ALA A 1 95 ? 2.309 -7.715 -17.084 1.00 92.25 95 ALA A O 1
ATOM 719 N N . PRO A 1 96 ? 0.952 -5.910 -16.980 1.00 92.19 96 PRO A N 1
ATOM 720 C CA . PRO A 1 96 ? 1.866 -5.036 -17.707 1.00 92.19 96 PRO A CA 1
ATOM 721 C C . PRO A 1 96 ? 3.248 -4.989 -17.054 1.00 92.19 96 PRO A C 1
ATOM 723 O O . PRO A 1 96 ? 3.353 -4.911 -15.825 1.00 92.19 96 PRO A O 1
ATOM 726 N N . GLU A 1 97 ? 4.294 -5.021 -17.876 1.00 91.44 97 GLU A N 1
ATOM 727 C CA . GLU A 1 97 ? 5.668 -4.835 -17.417 1.00 91.44 97 GLU A CA 1
ATOM 728 C C . GLU A 1 97 ? 5.864 -3.457 -16.780 1.00 91.44 97 GLU A C 1
ATOM 730 O O . GLU A 1 97 ? 5.209 -2.467 -17.109 1.00 91.44 97 GLU A O 1
ATOM 735 N N . ALA A 1 98 ? 6.778 -3.413 -15.821 1.00 87.25 98 ALA A N 1
ATOM 736 C CA . ALA A 1 98 ? 7.204 -2.213 -15.133 1.00 87.25 98 ALA A CA 1
ATOM 737 C C . ALA A 1 98 ? 8.725 -2.264 -14.942 1.00 87.25 98 ALA A C 1
ATOM 739 O O . ALA A 1 98 ? 9.305 -3.352 -14.908 1.00 87.25 98 ALA A O 1
ATOM 740 N N . PRO A 1 99 ? 9.400 -1.122 -14.732 1.00 86.38 99 PRO A N 1
ATOM 741 C CA . PRO A 1 99 ? 10.813 -1.126 -14.376 1.00 86.38 99 PRO A CA 1
ATOM 742 C C . PRO A 1 99 ? 11.078 -2.008 -13.143 1.00 86.38 99 PRO A C 1
ATOM 744 O O . PRO A 1 99 ? 10.701 -1.662 -12.022 1.00 86.38 99 PRO A O 1
ATOM 747 N N . GLY A 1 100 ? 11.710 -3.162 -13.368 1.00 87.06 100 GLY A N 1
ATOM 748 C CA . GLY A 1 100 ? 12.046 -4.138 -12.331 1.00 87.06 100 GLY A CA 1
ATOM 749 C C . GLY A 1 100 ? 10.893 -5.025 -11.835 1.00 87.06 100 GLY A C 1
ATOM 750 O O . GLY A 1 100 ? 11.045 -5.631 -10.778 1.00 87.06 100 GLY A O 1
ATOM 751 N N . GLY A 1 101 ? 9.754 -5.105 -12.534 1.00 92.25 101 GLY A N 1
ATOM 752 C CA . GLY A 1 101 ? 8.639 -5.969 -12.127 1.00 92.25 101 GLY A CA 1
ATOM 753 C C . GLY A 1 101 ? 7.408 -5.859 -13.029 1.00 92.25 101 GLY A C 1
ATOM 754 O O . GLY A 1 101 ? 7.529 -5.631 -14.228 1.00 92.25 101 GLY A O 1
ATOM 755 N N . HIS A 1 102 ? 6.216 -5.985 -12.445 1.00 93.81 102 HIS A N 1
ATOM 756 C CA . HIS A 1 102 ? 4.934 -5.892 -13.148 1.00 93.81 102 HIS A CA 1
ATOM 757 C C . HIS A 1 102 ? 3.898 -5.101 -12.340 1.00 93.81 102 HIS A C 1
ATOM 759 O O . HIS A 1 102 ? 3.885 -5.142 -11.109 1.00 93.81 102 HIS A O 1
ATOM 765 N N . PHE A 1 103 ? 2.979 -4.411 -13.019 1.00 94.06 103 PHE A N 1
ATOM 766 C CA . PHE A 1 103 ? 1.914 -3.630 -12.382 1.00 94.06 103 PHE A CA 1
ATOM 767 C C . PHE A 1 103 ? 0.754 -4.506 -11.880 1.00 94.06 103 PHE A C 1
ATOM 769 O O . PHE A 1 103 ? -0.374 -4.435 -12.376 1.00 94.06 103 PHE A O 1
ATOM 776 N N . PHE A 1 104 ? 1.028 -5.303 -10.848 1.00 97.19 104 PHE A N 1
ATOM 777 C CA . PHE A 1 104 ? 0.010 -5.981 -10.053 1.00 97.19 104 PHE A CA 1
ATOM 778 C C . PHE A 1 104 ? 0.292 -5.897 -8.551 1.00 97.19 104 PHE A C 1
ATOM 780 O O . PHE A 1 104 ? 1.435 -5.743 -8.115 1.00 97.19 104 PHE A O 1
ATOM 787 N N . PHE A 1 105 ? -0.765 -6.040 -7.755 1.00 98.19 105 PHE A N 1
ATOM 788 C CA . PHE A 1 105 ? -0.706 -6.066 -6.296 1.00 98.19 105 PHE A CA 1
ATOM 789 C C . PHE A 1 105 ? -1.662 -7.129 -5.760 1.00 98.19 105 PHE A C 1
ATOM 791 O O . PHE A 1 105 ? -2.767 -7.282 -6.280 1.00 98.19 105 PHE A O 1
ATOM 798 N N . ARG A 1 106 ? -1.277 -7.825 -4.691 1.00 98.56 106 ARG A N 1
ATOM 799 C CA . ARG A 1 106 ? -2.182 -8.658 -3.896 1.00 98.56 106 ARG A CA 1
ATOM 800 C C . ARG A 1 106 ? -2.336 -8.027 -2.530 1.00 98.56 106 ARG A C 1
ATOM 802 O O . ARG A 1 106 ? -1.347 -7.812 -1.834 1.00 98.56 106 ARG A O 1
ATOM 809 N N . LEU A 1 107 ? -3.571 -7.717 -2.168 1.00 98.75 107 LEU A N 1
ATOM 810 C CA . LEU A 1 107 ? -3.902 -7.232 -0.839 1.00 98.75 107 LEU A CA 1
ATOM 811 C C . LEU A 1 107 ? -4.690 -8.322 -0.125 1.00 98.75 107 LEU A C 1
ATOM 813 O O . LEU A 1 107 ? -5.641 -8.862 -0.690 1.00 98.75 107 LEU A O 1
ATOM 817 N N . GLY A 1 108 ? -4.282 -8.652 1.094 1.00 98.75 108 GLY A N 1
ATOM 818 C CA . GLY A 1 108 ? -4.992 -9.580 1.965 1.00 98.75 108 GLY A CA 1
ATOM 819 C C . GLY A 1 108 ? -5.612 -8.858 3.153 1.00 98.75 108 GLY A C 1
ATOM 820 O O . GLY A 1 108 ? -5.078 -7.857 3.622 1.00 98.75 108 GLY A O 1
ATOM 821 N N . TYR A 1 109 ? -6.733 -9.370 3.643 1.00 98.62 109 TYR A N 1
ATOM 822 C CA . TYR A 1 109 ? -7.366 -8.956 4.889 1.00 98.62 109 TYR A CA 1
ATOM 823 C C . TYR A 1 109 ? -8.132 -10.153 5.452 1.00 98.62 109 TYR A C 1
ATOM 825 O O . TYR A 1 109 ? -9.077 -10.639 4.824 1.00 98.62 109 TYR A O 1
ATOM 833 N N . ARG A 1 110 ? -7.716 -10.640 6.628 1.00 95.31 110 ARG A N 1
ATOM 834 C CA . ARG A 1 110 ? -8.231 -11.885 7.227 1.00 95.31 110 ARG A CA 1
ATOM 835 C C . ARG A 1 110 ? -8.116 -13.053 6.232 1.00 95.31 110 ARG A C 1
ATOM 837 O O . ARG A 1 110 ? -7.018 -13.351 5.777 1.00 95.31 110 ARG A O 1
ATOM 844 N N . GLU A 1 111 ? -9.226 -13.699 5.885 1.00 95.06 111 GLU A N 1
ATOM 845 C CA . GLU A 1 111 ? -9.263 -14.845 4.964 1.00 95.06 111 GLU A CA 1
ATOM 846 C C . GLU A 1 111 ? -9.408 -14.438 3.487 1.00 95.06 111 GLU A C 1
ATOM 848 O O . GLU A 1 111 ? -9.353 -15.288 2.597 1.00 95.06 111 GLU A O 1
ATOM 853 N N . THR A 1 112 ? -9.577 -13.144 3.199 1.00 98.00 112 THR A N 1
ATOM 854 C CA . THR A 1 112 ? -9.819 -12.649 1.841 1.00 98.00 112 THR A CA 1
ATOM 855 C C . THR A 1 112 ? -8.536 -12.103 1.231 1.00 98.00 112 THR A C 1
ATOM 857 O O . THR A 1 112 ? -7.829 -11.307 1.847 1.00 98.00 112 THR A O 1
ATOM 860 N N . VAL A 1 113 ? -8.265 -12.476 -0.019 1.00 98.25 113 VAL A N 1
ATOM 861 C CA . VAL A 1 113 ? -7.174 -11.915 -0.824 1.00 98.25 113 VAL A CA 1
ATOM 862 C C . VAL A 1 113 ? -7.725 -11.433 -2.157 1.00 98.25 113 VAL A C 1
ATOM 864 O O . VAL A 1 113 ? -8.455 -12.154 -2.837 1.00 98.25 113 VAL A O 1
ATOM 867 N N . VAL A 1 114 ? -7.339 -10.221 -2.545 1.00 98.31 114 VAL A N 1
ATOM 868 C CA . VAL A 1 114 ? -7.695 -9.596 -3.819 1.00 98.31 114 VAL A CA 1
ATOM 869 C C . VAL A 1 114 ? -6.418 -9.340 -4.608 1.00 98.31 114 VAL A C 1
ATOM 871 O O . VAL A 1 114 ? -5.511 -8.668 -4.121 1.00 98.31 114 VAL A O 1
ATOM 874 N N . GLU A 1 115 ? -6.358 -9.854 -5.835 1.00 98.19 115 GLU A N 1
ATOM 875 C CA . GLU A 1 115 ? -5.314 -9.516 -6.803 1.00 98.19 115 GLU A CA 1
ATOM 876 C C . GLU A 1 115 ? -5.833 -8.433 -7.751 1.00 98.19 115 GLU A C 1
ATOM 878 O O . GLU A 1 115 ? -6.910 -8.565 -8.335 1.00 98.19 115 GLU A O 1
ATOM 883 N N . LEU A 1 116 ? -5.066 -7.355 -7.897 1.00 97.44 116 LEU A N 1
ATOM 884 C CA . LEU A 1 116 ? -5.346 -6.268 -8.825 1.00 97.44 116 LEU A CA 1
ATOM 885 C C . LEU A 1 116 ? -4.240 -6.213 -9.859 1.00 97.44 116 LEU A C 1
ATOM 887 O O . LEU A 1 116 ? -3.067 -6.119 -9.507 1.00 97.44 116 LEU A O 1
ATOM 891 N N . VAL A 1 117 ? -4.635 -6.210 -11.125 1.00 96.50 117 VAL A N 1
ATOM 892 C CA . VAL A 1 117 ? -3.730 -6.082 -12.264 1.00 96.50 117 VAL A CA 1
ATOM 893 C C . VAL A 1 117 ? -4.097 -4.820 -13.031 1.00 96.50 117 VAL A C 1
ATOM 895 O O . VAL A 1 117 ? -5.279 -4.548 -13.269 1.00 96.50 117 VAL A O 1
ATOM 898 N N . ALA A 1 118 ? -3.096 -4.015 -13.390 1.00 93.06 118 ALA A N 1
ATOM 899 C CA . ALA A 1 118 ? -3.321 -2.850 -14.230 1.00 93.06 118 ALA A CA 1
ATOM 900 C C . ALA A 1 118 ? -3.861 -3.283 -15.598 1.00 93.06 118 ALA A C 1
ATOM 902 O O . ALA A 1 118 ? -3.382 -4.237 -16.207 1.00 93.06 118 ALA A O 1
ATOM 903 N N . ARG A 1 119 ? -4.866 -2.564 -16.104 1.00 90.69 119 ARG A N 1
ATOM 904 C CA . ARG A 1 119 ? -5.382 -2.811 -17.453 1.00 90.69 119 ARG A CA 1
ATOM 905 C C . ARG A 1 119 ? -4.280 -2.530 -18.477 1.00 90.69 119 ARG A C 1
ATOM 907 O O . ARG A 1 119 ? -3.620 -1.495 -18.391 1.00 90.69 119 ARG A O 1
ATOM 914 N N . ALA A 1 120 ? -4.147 -3.405 -19.471 1.00 84.12 120 ALA A N 1
ATOM 915 C CA . ALA A 1 120 ? -3.253 -3.194 -20.606 1.00 84.12 120 ALA A CA 1
ATOM 916 C C . ALA A 1 120 ? -3.458 -1.803 -21.242 1.00 84.12 120 ALA A C 1
ATOM 918 O O . ALA A 1 120 ? -4.593 -1.340 -21.395 1.00 84.12 120 ALA A O 1
ATOM 919 N N . GLY A 1 121 ? -2.352 -1.135 -21.581 1.00 82.00 121 GLY A N 1
ATOM 920 C CA . GLY A 1 121 ? -2.339 0.204 -22.182 1.00 82.00 121 GLY A CA 1
ATOM 921 C C . GLY A 1 121 ? -2.511 1.381 -21.210 1.00 82.00 121 GLY A C 1
ATOM 922 O O . GLY A 1 121 ? -2.526 2.522 -21.661 1.00 82.00 121 GLY A O 1
ATOM 923 N N . LEU A 1 122 ? -2.645 1.149 -19.895 1.00 81.50 122 LEU A N 1
ATOM 924 C CA . LEU A 1 122 ? -2.653 2.232 -18.890 1.00 81.50 122 LEU A CA 1
ATOM 925 C C . LEU A 1 122 ? -1.257 2.716 -18.487 1.00 81.50 122 LEU A C 1
ATOM 927 O O . LEU A 1 122 ? -1.119 3.807 -17.934 1.00 81.50 122 LEU A O 1
ATOM 931 N N . VAL A 1 123 ? -0.248 1.893 -18.727 1.00 76.31 123 VAL A N 1
ATOM 932 C CA . VAL A 1 123 ? 1.156 2.136 -18.402 1.00 76.31 123 VAL A CA 1
ATOM 933 C C . VAL A 1 123 ? 1.975 1.913 -19.678 1.00 76.31 123 VAL A C 1
ATOM 935 O O . VAL A 1 123 ? 1.570 1.050 -20.463 1.00 76.31 123 VAL A O 1
ATOM 938 N N . PRO A 1 124 ? 3.012 2.741 -19.932 1.00 60.31 124 PRO A N 1
ATOM 939 C CA . PRO A 1 124 ? 3.761 2.743 -21.192 1.00 60.31 124 PRO A CA 1
ATOM 940 C C . PRO A 1 124 ? 4.494 1.437 -21.475 1.00 60.31 124 PRO A C 1
ATOM 942 O O . PRO A 1 124 ? 4.941 0.804 -20.492 1.00 60.31 124 PRO A O 1
#

Secondary structure (DSSP, 8-state):
--EEEEEETTEEEEEEHHHHHHHH-SSSHHHHHHHHHHHHHHHHHH-TTSPPBGGGEEEEES---HHHHHHHHHHH-TTTTT-EEE-SSPPSS---EETTEESEEEEEETTEEEEEEPPTTS--

pLDDT: mean 95.42, std 5.99, range [60.31, 98.88]